Protein AF-A0A385BUT1-F1 (afdb_monomer)

Secondary structure (DSSP, 8-state):
----SSSEEEEEEEEEEE-SS-SS--EEEEEEEEEEETTEEEEEEEEEEE-SS-EEEEEEEEEEEE-SSEEEEEE--EE-S-TT-SS--S-EEEEEE----------

pLDDT: mean 82.33, std 12.91, range [39.19, 94.69]

Foldseek 3Di:
DDQDPDFKGKDKDWDKDWDPPWPATKMWTKIWIWMDGPQKIWIWMWIWIDSPVDIWTWIWTWIFGGDPQKTWIWTATHTPDDQPDDDPNGIDIDIDGDDPPPDDDDD

Nearest PDB structures (foldseek):
  6h3i-assembly1_F  TM=6.187E-01  e=3.900E+00  Flavobacterium johnsoniae
  5kew-assembly2_D  TM=5.075E-01  e=2.144E+00  Vibrio parahaemolyticus RIMD 2210633
  8gln-assembly1_F  TM=6.077E-01  e=9.827E+00  Flavobacterium johnsoniae

Radius of gyration: 15.73 Å; Cα contacts (8 Å, |Δi|>4): 235; chains: 1; bounding box: 53×24×39 Å

Mean predicted aligned error: 7.7 Å

Structure (mmCIF, N/CA/C/O backbone):
data_AF-A0A385BUT1-F1
#
_entry.id   AF-A0A385BUT1-F1
#
loop_
_atom_site.group_PDB
_atom_site.id
_atom_site.type_symbol
_atom_site.label_atom_id
_atom_site.label_alt_id
_atom_site.label_comp_id
_atom_site.label_asym_id
_atom_site.label_entity_id
_atom_site.label_seq_id
_atom_site.pdbx_PDB_ins_code
_atom_site.Cartn_x
_atom_site.Cartn_y
_atom_site.Cartn_z
_atom_site.occupancy
_atom_site.B_iso_or_equiv
_atom_site.auth_seq_id
_atom_site.auth_comp_id
_atom_site.auth_asym_id
_atom_site.auth_atom_id
_atom_site.pdbx_PDB_model_num
ATOM 1 N N . MET A 1 1 ? 12.082 -7.682 -9.246 1.00 46.00 1 MET A N 1
ATOM 2 C CA . MET A 1 1 ? 11.486 -6.724 -10.198 1.00 46.00 1 MET A CA 1
ATOM 3 C C . MET A 1 1 ? 11.894 -7.163 -11.590 1.00 46.00 1 MET A C 1
ATOM 5 O O . MET A 1 1 ? 13.032 -7.578 -11.747 1.00 46.00 1 MET A O 1
ATOM 9 N N . TYR A 1 2 ? 10.978 -7.158 -12.556 1.00 39.19 2 TYR A N 1
ATOM 10 C CA . TYR A 1 2 ? 11.301 -7.391 -13.966 1.00 39.19 2 TYR A CA 1
ATOM 11 C C . TYR A 1 2 ? 10.693 -6.241 -14.769 1.00 39.19 2 TYR A C 1
ATOM 13 O O . TYR A 1 2 ? 9.548 -6.304 -15.197 1.00 39.19 2 TYR A O 1
ATOM 21 N N . GLY A 1 3 ? 11.443 -5.146 -14.888 1.00 47.97 3 GLY A N 1
ATOM 22 C CA . GLY A 1 3 ? 11.073 -3.969 -15.669 1.00 47.97 3 GLY A CA 1
ATOM 23 C C . GLY A 1 3 ? 12.289 -3.508 -16.460 1.00 47.97 3 GLY A C 1
ATOM 24 O O . GLY A 1 3 ? 13.352 -3.298 -15.888 1.00 47.97 3 GLY A O 1
ATOM 25 N N . GLY A 1 4 ? 12.163 -3.437 -17.785 1.00 45.66 4 GLY A N 1
ATOM 26 C CA . GLY A 1 4 ? 13.278 -3.158 -18.686 1.00 45.66 4 GLY A CA 1
ATOM 27 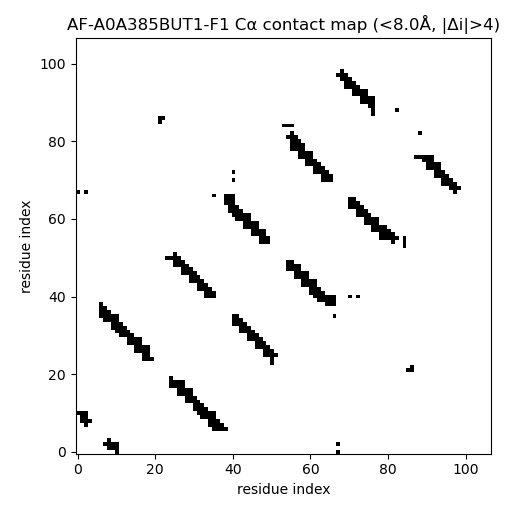C C . GLY A 1 4 ? 13.871 -1.759 -18.507 1.00 45.66 4 GLY A C 1
ATOM 28 O O . GLY A 1 4 ? 13.205 -0.816 -18.088 1.00 45.66 4 GLY A O 1
ATOM 29 N N . ARG A 1 5 ? 15.142 -1.616 -18.903 1.00 49.69 5 ARG A N 1
ATOM 30 C CA . ARG A 1 5 ? 15.947 -0.390 -18.778 1.00 49.69 5 ARG A CA 1
ATOM 31 C C . ARG A 1 5 ? 15.408 0.806 -19.585 1.00 49.69 5 ARG A C 1
ATOM 33 O O . ARG A 1 5 ? 15.954 1.897 -19.440 1.00 49.69 5 ARG A O 1
ATOM 40 N N . HIS A 1 6 ? 14.385 0.644 -20.434 1.00 48.03 6 HIS A N 1
ATOM 41 C CA . HIS A 1 6 ? 13.908 1.675 -21.363 1.00 48.03 6 HIS A CA 1
ATOM 42 C C . HIS A 1 6 ? 12.378 1.814 -21.375 1.00 48.03 6 HIS A C 1
ATOM 44 O O . HIS A 1 6 ? 11.657 0.887 -21.730 1.00 48.03 6 HIS A O 1
ATOM 50 N N . GLY A 1 7 ? 11.914 3.023 -21.046 1.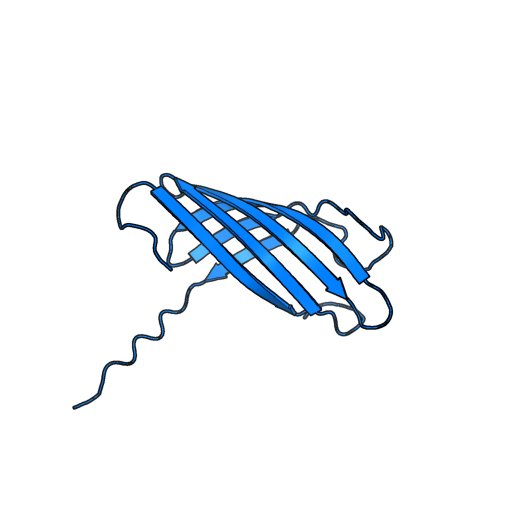00 55.78 7 GLY A N 1
ATOM 51 C CA . GLY A 1 7 ? 10.634 3.601 -21.468 1.00 55.78 7 GLY A CA 1
ATOM 52 C C . GLY A 1 7 ? 9.378 3.119 -20.751 1.00 55.78 7 GLY A C 1
ATOM 53 O O . GLY A 1 7 ? 8.536 3.952 -20.434 1.00 55.78 7 GLY A O 1
ATOM 54 N N . GLY A 1 8 ? 9.251 1.830 -20.450 1.00 69.38 8 GLY A N 1
ATOM 55 C CA . GLY A 1 8 ? 8.076 1.322 -19.759 1.00 69.38 8 GLY A CA 1
ATOM 56 C C . GLY A 1 8 ? 8.236 -0.078 -19.185 1.00 69.38 8 GLY A C 1
ATOM 57 O O . GLY A 1 8 ? 9.098 -0.853 -19.596 1.00 69.38 8 GLY A O 1
ATOM 58 N N . GLY A 1 9 ? 7.405 -0.397 -18.200 1.00 77.56 9 GLY A N 1
ATOM 59 C CA . GLY A 1 9 ? 7.420 -1.693 -17.533 1.00 77.56 9 GLY A CA 1
ATOM 60 C C . GLY A 1 9 ? 6.137 -1.949 -16.761 1.00 77.56 9 GLY A C 1
ATOM 61 O O . GLY A 1 9 ? 5.502 -1.017 -16.280 1.00 77.56 9 GLY A O 1
ATOM 62 N N . TYR A 1 10 ? 5.767 -3.217 -16.630 1.00 83.81 10 TYR A N 1
ATOM 63 C CA . TYR A 1 10 ? 4.673 -3.650 -15.769 1.00 83.81 10 TYR A CA 1
ATOM 64 C C . TYR A 1 10 ? 5.238 -4.282 -14.497 1.00 83.81 10 TYR A C 1
ATOM 66 O O . TYR A 1 10 ? 6.300 -4.901 -14.511 1.00 83.81 10 TYR A O 1
ATOM 74 N N . GLN A 1 11 ? 4.545 -4.099 -13.382 1.00 82.25 11 GLN A N 1
ATOM 75 C CA . GLN A 1 11 ? 4.914 -4.627 -12.079 1.00 82.25 11 GLN A CA 1
ATOM 76 C C . GLN A 1 11 ? 3.665 -5.180 -11.415 1.00 82.25 11 GLN A C 1
ATOM 78 O O . GLN A 1 11 ? 2.605 -4.568 -11.472 1.00 82.25 11 GLN A O 1
ATOM 83 N N . TYR A 1 12 ? 3.802 -6.314 -10.751 1.00 88.62 12 TYR A N 1
ATOM 84 C CA . TYR A 1 12 ? 2.771 -6.875 -9.897 1.00 88.62 12 TYR A CA 1
ATOM 85 C C . TYR A 1 12 ? 3.438 -7.505 -8.683 1.00 88.62 12 TYR A C 1
ATOM 87 O O . TYR A 1 12 ? 4.617 -7.871 -8.731 1.00 88.62 12 TYR A O 1
ATOM 95 N N . GLY A 1 13 ? 2.708 -7.607 -7.582 1.00 89.31 13 GLY A N 1
ATOM 96 C CA . GLY A 1 13 ? 3.270 -8.161 -6.364 1.00 89.31 13 GLY A CA 1
ATOM 97 C C . GLY A 1 13 ? 2.253 -8.368 -5.263 1.00 89.31 13 GLY A C 1
ATOM 98 O O . GLY A 1 13 ? 1.098 -7.959 -5.353 1.00 89.31 13 GLY A O 1
ATOM 99 N N . ILE A 1 14 ? 2.735 -9.014 -4.211 1.00 92.50 14 ILE A N 1
ATOM 100 C CA . ILE A 1 14 ? 2.054 -9.143 -2.931 1.00 92.50 14 ILE A CA 1
ATOM 101 C C . ILE A 1 14 ? 2.949 -8.528 -1.858 1.00 92.50 14 ILE A C 1
ATOM 103 O O . ILE A 1 14 ? 4.175 -8.523 -1.990 1.00 92.50 14 ILE A O 1
ATOM 107 N N . GLY A 1 15 ? 2.353 -7.998 -0.803 1.00 91.31 15 GLY A N 1
ATOM 108 C CA . GLY A 1 15 ? 3.088 -7.415 0.309 1.00 91.31 15 GLY A CA 1
ATOM 109 C C . GLY A 1 15 ? 2.199 -7.235 1.524 1.00 91.31 15 GLY A C 1
ATOM 110 O O . GLY A 1 15 ? 1.022 -7.578 1.493 1.00 91.31 15 GLY A O 1
ATOM 111 N N . THR A 1 16 ? 2.763 -6.667 2.582 1.00 92.38 16 THR A N 1
ATOM 112 C CA . THR A 1 16 ? 2.025 -6.338 3.800 1.00 92.38 16 THR A CA 1
ATOM 113 C C . THR A 1 16 ? 2.444 -4.959 4.273 1.00 92.38 16 THR A C 1
ATOM 115 O O . THR A 1 16 ? 3.631 -4.636 4.287 1.00 92.38 16 THR A O 1
ATOM 118 N N . GLU A 1 17 ? 1.467 -4.152 4.661 1.00 90.38 17 GLU A N 1
ATOM 119 C CA . GLU A 1 17 ? 1.672 -2.889 5.357 1.00 90.38 17 GLU A CA 1
ATOM 120 C C . GLU A 1 17 ? 1.568 -3.095 6.862 1.00 90.38 17 GLU A C 1
ATOM 122 O O . GLU A 1 17 ? 0.790 -3.921 7.334 1.00 90.38 17 GLU A O 1
ATOM 127 N N . ILE A 1 18 ? 2.359 -2.340 7.615 1.00 91.00 18 ILE A N 1
ATOM 128 C CA . ILE A 1 18 ? 2.337 -2.358 9.074 1.00 91.00 18 ILE A CA 1
ATOM 129 C C . ILE A 1 18 ? 2.093 -0.925 9.531 1.00 91.00 18 ILE A C 1
ATOM 131 O O . ILE A 1 18 ? 2.845 -0.014 9.176 1.00 91.00 18 ILE A O 1
ATOM 135 N N . GLY A 1 19 ? 1.022 -0.725 10.293 1.00 88.06 19 GLY A N 1
ATOM 136 C CA . GLY A 1 19 ? 0.667 0.560 10.875 1.00 88.06 19 GLY A CA 1
ATOM 137 C C . GLY A 1 19 ? 1.649 0.940 11.978 1.00 88.06 19 GLY A C 1
ATOM 138 O O . GLY A 1 19 ? 1.650 0.331 13.042 1.00 88.06 19 GLY A O 1
ATOM 139 N N . LEU A 1 20 ? 2.491 1.942 11.719 1.00 84.94 20 LEU A N 1
ATOM 140 C CA . LEU A 1 20 ? 3.428 2.484 12.716 1.00 84.94 20 LEU A CA 1
ATOM 141 C C . LEU A 1 20 ? 2.831 3.645 13.526 1.00 84.94 20 LEU A C 1
ATOM 143 O O . LEU A 1 20 ? 3.322 3.954 14.604 1.00 84.94 20 LEU A O 1
ATOM 147 N N . ASN A 1 21 ? 1.787 4.292 13.001 1.00 83.69 21 ASN A N 1
ATOM 148 C CA . ASN A 1 21 ? 1.094 5.421 13.625 1.00 83.69 21 ASN A CA 1
ATOM 149 C C . ASN A 1 21 ? -0.417 5.148 13.687 1.00 83.69 21 ASN A C 1
ATOM 151 O O . ASN A 1 21 ? -1.224 5.868 13.098 1.00 83.69 21 ASN A O 1
ATOM 155 N N . THR A 1 22 ? -0.782 4.038 14.322 1.00 82.75 22 THR A N 1
ATOM 156 C CA . THR A 1 22 ? -2.164 3.582 14.496 1.00 82.75 22 THR A CA 1
ATOM 157 C C . THR A 1 22 ? -2.424 3.315 15.978 1.00 82.75 22 THR A C 1
ATOM 159 O O . THR A 1 22 ? -1.522 2.881 16.687 1.00 82.75 22 THR A O 1
ATOM 162 N N . GLU A 1 23 ? -3.642 3.575 16.466 1.00 84.88 23 GLU A N 1
ATOM 163 C CA . GLU A 1 23 ? -3.984 3.366 17.889 1.00 84.88 23 GLU A CA 1
ATOM 164 C C . GLU A 1 23 ? -3.844 1.898 18.312 1.00 84.88 23 GLU A C 1
ATOM 166 O O . GLU A 1 23 ? -3.433 1.593 19.430 1.00 84.88 23 GLU A O 1
ATOM 171 N N . LYS A 1 24 ? -4.160 0.986 17.390 1.00 88.00 24 LYS A N 1
ATOM 172 C CA . LYS A 1 24 ? -3.987 -0.457 17.537 1.00 88.00 24 LYS A CA 1
ATOM 173 C C . LYS A 1 24 ? -3.011 -0.982 16.503 1.00 88.00 24 LYS A C 1
ATOM 175 O O . LYS A 1 24 ? -2.896 -0.425 15.409 1.00 88.00 24 LYS A O 1
ATOM 180 N N . PHE A 1 25 ? -2.348 -2.089 16.825 1.00 89.81 25 PHE A N 1
ATOM 181 C CA . PHE A 1 25 ? -1.476 -2.781 15.885 1.00 89.81 25 PHE A CA 1
ATOM 182 C C . PHE A 1 25 ? -2.275 -3.207 14.648 1.00 89.81 25 PHE A C 1
ATOM 184 O O . PHE A 1 25 ? -3.147 -4.068 14.727 1.00 89.81 25 PHE A O 1
ATOM 191 N N . THR A 1 26 ? -1.991 -2.562 13.517 1.00 91.19 26 THR A N 1
ATOM 192 C CA . THR A 1 26 ? -2.730 -2.745 12.266 1.00 91.19 26 THR A CA 1
ATOM 193 C C . THR A 1 26 ? -1.817 -3.361 11.222 1.00 91.19 26 THR A C 1
ATOM 195 O O . THR A 1 26 ? -0.712 -2.866 10.988 1.00 91.19 26 THR A O 1
ATOM 198 N N . ILE A 1 27 ? -2.291 -4.409 10.556 1.00 93.25 27 ILE A N 1
ATOM 199 C CA . ILE A 1 27 ? -1.614 -5.016 9.409 1.00 93.25 27 ILE A CA 1
ATOM 200 C C . ILE A 1 27 ? -2.484 -4.904 8.161 1.00 93.25 27 ILE A C 1
ATOM 202 O O . ILE A 1 27 ? -3.709 -4.912 8.245 1.00 93.25 27 ILE A O 1
ATOM 206 N N . GLY A 1 28 ? -1.842 -4.795 7.003 1.00 92.44 28 GLY A N 1
ATOM 207 C CA . GLY A 1 28 ? -2.497 -4.610 5.714 1.00 92.44 28 GLY A CA 1
ATOM 208 C C . GLY A 1 28 ? -1.898 -5.497 4.631 1.00 92.44 28 GLY A C 1
ATOM 209 O O . GLY A 1 28 ? -1.119 -4.984 3.824 1.00 92.44 28 GLY A O 1
ATOM 210 N N . PRO A 1 29 ? -2.182 -6.814 4.590 1.00 94.19 29 PRO A N 1
ATOM 211 C CA . PRO A 1 29 ? -1.864 -7.627 3.422 1.00 94.19 29 PRO A CA 1
ATOM 212 C C . PRO A 1 29 ? -2.455 -6.998 2.158 1.00 94.19 29 PRO A C 1
ATOM 214 O O . PRO A 1 29 ? -3.609 -6.553 2.134 1.00 94.19 29 PRO A O 1
ATOM 217 N N . LYS A 1 30 ? -1.647 -6.965 1.100 1.00 94.19 30 LYS A N 1
ATOM 218 C CA . LYS A 1 30 ? -1.988 -6.321 -0.159 1.00 94.19 30 LYS A CA 1
ATOM 219 C C . LYS A 1 30 ? -1.508 -7.074 -1.378 1.00 94.19 30 LYS A C 1
ATOM 221 O O . LYS A 1 30 ? -0.474 -7.741 -1.364 1.00 94.19 30 LYS A O 1
ATOM 226 N N . ILE A 1 31 ? -2.247 -6.870 -2.457 1.00 94.44 31 ILE A N 1
ATOM 227 C CA . ILE A 1 31 ? -1.854 -7.224 -3.817 1.00 94.44 31 ILE A CA 1
ATOM 228 C C . ILE A 1 31 ? -1.770 -5.943 -4.641 1.00 94.44 31 ILE A C 1
ATOM 230 O O . ILE A 1 31 ? -2.569 -5.028 -4.445 1.00 94.44 31 ILE A O 1
ATOM 234 N N . SER A 1 32 ? -0.797 -5.852 -5.538 1.00 92.31 32 SER A N 1
ATOM 235 C CA . SER A 1 32 ? -0.542 -4.636 -6.304 1.00 92.31 32 SER A CA 1
ATOM 236 C C . SER A 1 32 ? -0.247 -4.920 -7.767 1.00 92.31 32 SER A C 1
ATOM 238 O O . SER A 1 32 ? 0.302 -5.963 -8.124 1.00 92.31 32 SER A O 1
ATOM 240 N N . GLY A 1 33 ? -0.611 -3.955 -8.609 1.00 91.50 33 GLY A N 1
ATOM 241 C CA . GLY A 1 33 ? -0.276 -3.897 -10.025 1.00 91.50 33 GLY A CA 1
ATOM 242 C C . GLY A 1 33 ? 0.077 -2.464 -10.419 1.00 91.50 33 GLY A C 1
ATOM 243 O O . GLY A 1 33 ? -0.583 -1.523 -9.986 1.00 91.50 33 GLY A O 1
ATOM 244 N N . ALA A 1 34 ? 1.121 -2.275 -11.221 1.00 90.62 34 ALA A N 1
ATOM 245 C CA . ALA A 1 34 ? 1.590 -0.967 -11.659 1.00 90.62 34 ALA A CA 1
ATOM 246 C C . ALA A 1 34 ? 2.143 -1.014 -13.080 1.00 90.62 34 ALA A C 1
ATOM 248 O O . ALA A 1 34 ? 2.765 -1.987 -13.495 1.00 90.62 34 ALA A O 1
ATOM 249 N N . ILE A 1 35 ? 1.990 0.090 -13.792 1.00 89.81 35 ILE A N 1
ATOM 250 C CA . ILE A 1 35 ? 2.637 0.376 -15.062 1.00 89.81 35 ILE A CA 1
ATOM 251 C C . ILE A 1 35 ? 3.554 1.572 -14.820 1.00 89.81 35 ILE A C 1
ATOM 253 O O . ILE A 1 35 ? 3.161 2.570 -14.217 1.00 89.81 35 ILE A O 1
ATOM 257 N N . ASN A 1 36 ? 4.794 1.462 -15.272 1.00 85.88 36 ASN A N 1
ATOM 258 C CA . ASN A 1 36 ? 5.712 2.579 -15.392 1.00 85.88 36 ASN A CA 1
ATOM 259 C C . ASN A 1 36 ? 5.788 2.976 -16.864 1.00 85.88 36 ASN A C 1
ATOM 261 O O . ASN A 1 36 ? 5.963 2.102 -17.713 1.00 85.88 36 ASN A O 1
ATOM 265 N N . LEU A 1 37 ? 5.669 4.266 -17.153 1.00 85.19 37 LEU A N 1
ATOM 266 C CA . LEU A 1 37 ? 5.900 4.842 -18.468 1.00 85.19 37 LEU A CA 1
ATOM 267 C C . LEU A 1 37 ? 6.701 6.135 -18.302 1.00 85.19 37 LEU A C 1
ATOM 269 O O . LEU A 1 37 ? 6.229 7.090 -17.694 1.00 85.19 37 LEU A O 1
ATOM 273 N N . MET A 1 38 ? 7.918 6.165 -18.844 1.00 82.88 38 MET A N 1
ATOM 274 C CA . MET A 1 38 ? 8.787 7.348 -18.900 1.00 82.88 38 MET A CA 1
ATOM 275 C C . MET A 1 38 ? 8.984 8.045 -17.540 1.00 82.88 38 MET A C 1
ATOM 277 O O . MET A 1 38 ? 9.091 9.265 -17.467 1.00 82.88 38 MET A O 1
ATOM 281 N N . GLY A 1 39 ? 9.041 7.269 -16.450 1.00 81.88 39 GLY A N 1
ATOM 282 C CA . GLY A 1 39 ? 9.223 7.797 -15.096 1.00 81.88 39 GLY A CA 1
ATOM 283 C C . GLY A 1 39 ? 7.924 8.169 -14.379 1.00 81.88 39 GLY A C 1
ATOM 284 O O . GLY A 1 39 ? 7.974 8.532 -13.208 1.00 81.88 39 GLY A O 1
ATOM 285 N N . ILE A 1 40 ? 6.769 8.049 -15.035 1.00 88.12 40 ILE A N 1
ATOM 286 C CA . ILE A 1 40 ? 5.453 8.111 -14.397 1.00 88.12 40 ILE A CA 1
ATOM 287 C C . ILE A 1 40 ? 5.057 6.693 -14.002 1.00 88.12 40 ILE A C 1
ATOM 289 O O . ILE A 1 40 ? 5.161 5.762 -14.799 1.00 88.12 40 ILE A O 1
ATOM 293 N N . VAL A 1 41 ? 4.587 6.522 -12.772 1.00 88.94 41 VAL A N 1
ATOM 294 C CA . VAL A 1 41 ? 4.073 5.248 -12.268 1.00 88.94 41 VAL A CA 1
ATOM 295 C C . VAL A 1 41 ? 2.594 5.403 -11.981 1.00 88.94 41 VAL A C 1
ATOM 297 O O . VAL A 1 41 ? 2.208 6.264 -11.196 1.00 88.94 41 VAL A O 1
ATOM 300 N N . ILE A 1 42 ? 1.778 4.547 -12.584 1.00 91.88 42 ILE A N 1
ATOM 301 C CA . ILE A 1 42 ? 0.341 4.463 -12.327 1.00 91.88 42 ILE A CA 1
ATOM 302 C C . ILE A 1 42 ? 0.028 3.025 -11.958 1.00 91.88 42 ILE A C 1
ATOM 304 O O . ILE A 1 42 ? 0.516 2.094 -12.594 1.00 91.88 42 ILE A O 1
ATOM 308 N N . GLY A 1 43 ? -0.785 2.818 -10.938 1.00 92.06 43 GLY A N 1
ATOM 309 C CA . GLY A 1 43 ? -1.175 1.480 -10.545 1.00 92.06 43 GLY A CA 1
ATOM 310 C C . GLY A 1 43 ? -2.313 1.474 -9.555 1.00 92.06 43 GLY A C 1
ATOM 311 O O . GLY A 1 43 ? -2.949 2.491 -9.285 1.00 92.06 43 GLY A O 1
ATOM 312 N N . THR A 1 44 ? -2.578 0.294 -9.026 1.00 93.81 44 THR A N 1
ATOM 313 C CA . THR A 1 44 ? -3.558 0.107 -7.973 1.00 93.81 44 THR A CA 1
ATOM 314 C C . THR A 1 44 ? -3.125 -1.006 -7.038 1.00 93.81 44 THR A C 1
ATOM 316 O O . THR A 1 44 ? -2.435 -1.949 -7.439 1.00 93.81 44 THR A O 1
ATOM 319 N N . GLU A 1 45 ? -3.511 -0.876 -5.778 1.00 93.56 45 GLU A N 1
ATOM 320 C CA . GLU A 1 45 ? -3.353 -1.901 -4.760 1.00 93.56 45 GLU A CA 1
ATOM 321 C C . GLU A 1 45 ? -4.718 -2.226 -4.168 1.00 93.56 45 GLU A C 1
ATOM 323 O O . GLU A 1 45 ? -5.559 -1.347 -3.985 1.00 93.56 45 GLU A O 1
ATOM 328 N N . LEU A 1 46 ? -4.938 -3.495 -3.861 1.00 94.69 46 LEU A N 1
ATOM 329 C CA . LEU A 1 46 ? -6.059 -3.924 -3.045 1.00 94.69 46 LEU A CA 1
ATOM 330 C C . LEU A 1 46 ? -5.492 -4.335 -1.691 1.00 94.69 46 LEU A C 1
ATOM 332 O O . LEU A 1 46 ? -4.684 -5.263 -1.620 1.00 94.69 46 LEU A O 1
ATOM 336 N N . VAL A 1 47 ? -5.890 -3.622 -0.640 1.00 93.50 47 VAL A N 1
ATOM 337 C CA . VAL A 1 47 ? -5.332 -3.764 0.710 1.00 93.50 47 VAL A CA 1
ATOM 338 C C . VAL A 1 47 ? -6.440 -4.140 1.681 1.00 93.50 47 VAL A C 1
ATOM 340 O O . VAL A 1 47 ? -7.481 -3.482 1.723 1.00 93.50 47 VAL A O 1
ATOM 343 N N . THR A 1 48 ? -6.221 -5.190 2.470 1.00 94.00 48 THR A N 1
ATOM 344 C CA . THR A 1 48 ? -7.126 -5.574 3.562 1.00 94.00 48 THR A CA 1
ATOM 345 C C . THR A 1 48 ? -6.487 -5.185 4.882 1.00 94.00 48 THR A C 1
ATOM 347 O O . THR A 1 48 ? -5.590 -5.881 5.338 1.00 94.00 48 THR A O 1
ATOM 350 N N . TYR A 1 49 ? -6.925 -4.089 5.496 1.00 91.69 49 TYR A N 1
ATOM 351 C CA . TYR A 1 49 ? -6.433 -3.690 6.813 1.00 91.69 49 TYR A CA 1
ATOM 352 C C . TYR A 1 49 ? -7.201 -4.404 7.918 1.00 91.69 49 TYR A C 1
ATOM 354 O O . TYR A 1 49 ? -8.420 -4.544 7.826 1.00 91.69 49 TYR 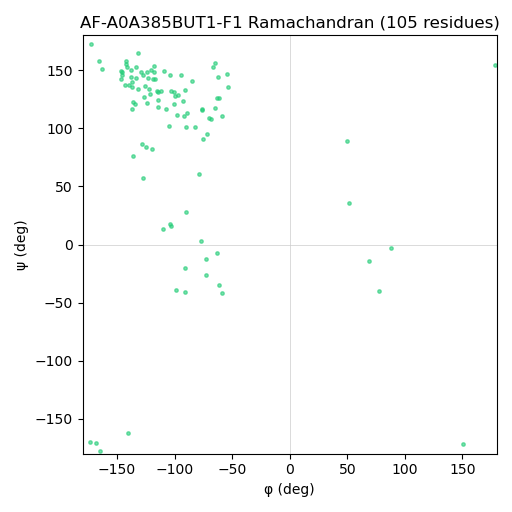A O 1
ATOM 362 N N . THR A 1 50 ? -6.501 -4.818 8.971 1.00 91.56 50 THR A N 1
ATOM 363 C CA . THR A 1 50 ? -7.106 -5.383 10.178 1.00 91.56 50 THR A CA 1
ATOM 364 C C . THR A 1 50 ? -6.308 -5.027 11.428 1.00 91.56 50 THR A C 1
ATOM 366 O O . THR A 1 50 ? -5.077 -4.992 11.397 1.00 91.56 50 THR A O 1
ATOM 369 N N . ASP A 1 51 ? -7.028 -4.761 12.517 1.00 91.31 51 ASP A N 1
ATOM 370 C CA . ASP A 1 51 ? -6.521 -4.594 13.884 1.00 91.31 51 ASP A CA 1
ATOM 371 C C . ASP A 1 51 ? -6.813 -5.834 14.757 1.00 91.31 51 ASP A C 1
ATOM 373 O O . ASP A 1 51 ? -6.773 -5.747 15.979 1.00 91.31 51 ASP A O 1
ATOM 377 N N . PHE A 1 52 ? -7.119 -6.980 14.127 1.00 90.56 52 PHE A N 1
ATOM 378 C CA . PHE A 1 52 ? -7.582 -8.251 14.718 1.00 90.56 52 PHE A CA 1
ATOM 379 C C . PHE A 1 52 ? -8.990 -8.242 15.333 1.00 90.56 52 PHE A C 1
ATOM 381 O O . PHE A 1 52 ? -9.559 -9.317 15.515 1.00 90.56 52 PHE A O 1
ATOM 388 N N . ASP A 1 53 ? -9.585 -7.071 15.558 1.00 90.81 53 ASP A N 1
ATOM 389 C CA . ASP A 1 53 ? -10.978 -6.937 16.004 1.00 90.81 53 ASP A CA 1
ATOM 390 C C . ASP A 1 53 ? -11.918 -6.636 14.827 1.00 90.81 53 ASP A C 1
ATOM 392 O O . ASP A 1 53 ? -13.039 -7.135 14.739 1.00 90.81 53 ASP A O 1
ATOM 396 N N . ASN A 1 54 ? -11.448 -5.808 13.898 1.00 90.50 54 ASN A N 1
ATOM 397 C CA . ASN A 1 54 ? -12.152 -5.334 12.723 1.00 90.50 54 ASN A CA 1
ATOM 398 C C . ASN A 1 54 ? -11.270 -5.477 11.483 1.00 90.50 54 ASN A C 1
ATOM 400 O O . ASN A 1 54 ? -10.048 -5.642 11.541 1.00 90.50 54 ASN A O 1
ATOM 404 N N . TRP A 1 55 ? -11.906 -5.379 10.320 1.00 91.31 55 TRP A N 1
ATOM 405 C CA . TRP A 1 55 ? -11.202 -5.300 9.050 1.00 91.31 55 TRP A CA 1
ATOM 406 C C . TRP A 1 55 ? -11.894 -4.338 8.083 1.00 91.31 55 TRP A C 1
ATOM 408 O O . TRP A 1 55 ? -13.086 -4.040 8.208 1.00 91.31 55 TRP A O 1
ATOM 418 N N . THR A 1 56 ? -11.126 -3.841 7.119 1.00 92.25 56 THR A N 1
ATOM 419 C CA . THR A 1 56 ? -11.587 -3.002 6.008 1.00 92.25 56 THR A CA 1
ATOM 420 C C . THR A 1 56 ? -10.815 -3.365 4.747 1.00 92.25 56 THR A C 1
ATOM 422 O O . THR A 1 56 ? -9.601 -3.563 4.773 1.00 92.25 56 THR A O 1
ATOM 425 N N . LEU A 1 57 ? -11.521 -3.451 3.628 1.00 92.50 57 LEU A N 1
ATOM 426 C CA . LEU A 1 57 ? -10.944 -3.623 2.306 1.00 92.50 57 LEU A CA 1
ATOM 427 C C . LEU A 1 57 ? -10.916 -2.270 1.607 1.00 92.50 57 LEU A C 1
ATOM 429 O O . LEU A 1 57 ? -11.925 -1.557 1.560 1.00 92.50 57 LEU A O 1
ATOM 433 N N . ARG A 1 58 ? -9.765 -1.927 1.037 1.00 91.19 58 ARG A N 1
ATOM 434 C CA . ARG A 1 58 ? -9.552 -0.652 0.362 1.00 91.19 58 ARG A CA 1
ATOM 435 C C . ARG A 1 58 ? -8.914 -0.873 -0.995 1.00 91.19 58 ARG A C 1
ATOM 437 O O . ARG A 1 58 ? -7.949 -1.624 -1.124 1.00 91.19 58 ARG A O 1
ATOM 444 N N . LEU A 1 59 ? -9.463 -0.195 -1.995 1.00 92.31 59 LEU A N 1
ATOM 445 C CA . LEU A 1 59 ? -8.839 -0.057 -3.299 1.00 92.31 59 LEU A CA 1
ATOM 446 C C . LEU A 1 59 ? -8.021 1.229 -3.289 1.00 92.31 59 LEU A C 1
ATOM 448 O O . LEU A 1 59 ? -8.540 2.312 -3.029 1.00 92.31 59 LEU A O 1
ATOM 452 N N . VAL A 1 60 ? -6.739 1.106 -3.576 1.00 92.94 60 VAL A N 1
ATOM 453 C CA . VAL A 1 60 ? -5.772 2.191 -3.494 1.00 92.94 60 VAL A CA 1
ATOM 454 C C . VAL A 1 60 ? -5.190 2.400 -4.884 1.00 92.94 60 VAL A C 1
ATOM 456 O O . VAL A 1 60 ? -4.146 1.833 -5.213 1.00 92.94 60 VAL A O 1
ATOM 459 N N . PRO A 1 61 ? -5.875 3.134 -5.778 1.00 92.56 61 PRO A N 1
ATOM 460 C CA . PRO A 1 61 ? -5.220 3.623 -6.977 1.00 92.56 61 PRO A CA 1
ATOM 461 C C . PRO A 1 61 ? -4.086 4.565 -6.573 1.00 92.56 61 PRO A C 1
ATOM 463 O O . PRO A 1 61 ? -4.199 5.314 -5.605 1.00 92.56 61 PRO A O 1
ATOM 466 N N . PHE A 1 62 ? -2.988 4.527 -7.317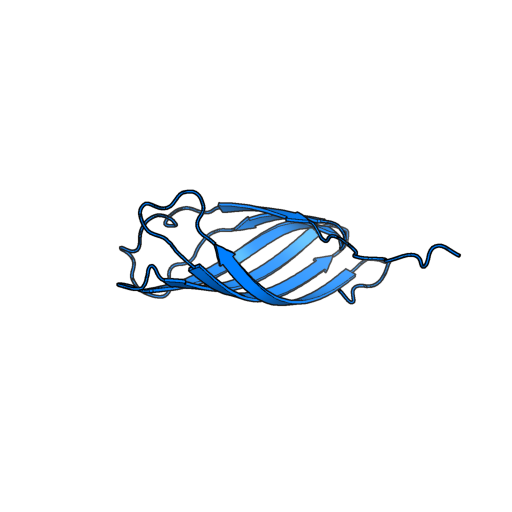 1.00 92.38 62 PHE A N 1
ATOM 467 C CA . PHE A 1 62 ? -1.852 5.397 -7.080 1.00 92.38 62 PHE A CA 1
ATOM 468 C C . PHE A 1 62 ? -1.280 5.939 -8.378 1.00 92.38 62 PHE A C 1
ATOM 470 O O . PHE A 1 62 ? -1.218 5.254 -9.401 1.00 92.38 62 PHE A O 1
ATOM 477 N N . ILE A 1 63 ? -0.820 7.182 -8.306 1.00 92.88 63 ILE A N 1
ATOM 478 C CA . ILE A 1 63 ? -0.074 7.849 -9.367 1.00 92.88 63 ILE A CA 1
ATOM 479 C C . ILE A 1 63 ? 1.136 8.539 -8.761 1.00 92.88 63 ILE A C 1
ATOM 481 O O . ILE A 1 63 ? 1.084 9.061 -7.648 1.00 92.88 63 ILE A O 1
ATOM 485 N N . GLY A 1 64 ? 2.244 8.541 -9.482 1.00 90.81 64 GLY A N 1
ATOM 486 C CA . GLY A 1 64 ? 3.456 9.161 -8.998 1.00 90.81 64 GLY A CA 1
ATOM 487 C C . GLY A 1 64 ? 4.569 9.197 -10.015 1.00 90.81 64 GLY A C 1
ATOM 488 O O . GLY A 1 64 ? 4.387 8.882 -11.190 1.00 90.81 64 GLY A O 1
ATOM 489 N N . ILE A 1 65 ? 5.740 9.560 -9.519 1.00 89.44 65 ILE A N 1
ATOM 490 C CA . ILE A 1 65 ? 6.970 9.621 -10.294 1.00 89.44 65 ILE A CA 1
ATOM 491 C C . ILE A 1 65 ? 7.989 8.647 -9.713 1.00 89.44 65 ILE A C 1
ATOM 4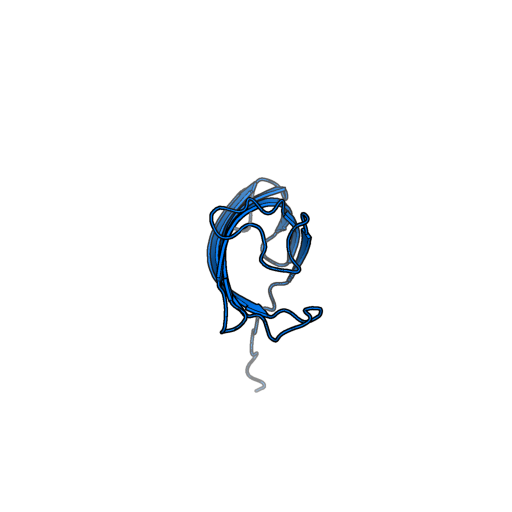93 O O . ILE A 1 65 ? 8.073 8.451 -8.498 1.00 89.44 65 ILE A O 1
ATOM 497 N N . GLY A 1 66 ? 8.763 8.007 -10.578 1.00 83.88 66 GLY A N 1
ATOM 498 C CA . GLY A 1 66 ? 9.805 7.080 -10.172 1.00 83.88 66 GLY A CA 1
ATOM 499 C C . GLY A 1 66 ? 10.078 5.968 -11.171 1.00 83.88 66 GLY A C 1
ATOM 500 O O . GLY A 1 66 ? 9.584 5.943 -12.295 1.00 83.88 66 GLY A O 1
ATOM 501 N N . GLY A 1 67 ? 10.893 5.022 -10.727 1.00 76.94 67 GLY A N 1
ATOM 502 C CA . GLY A 1 67 ? 11.384 3.898 -11.510 1.00 76.94 67 GLY A CA 1
ATOM 503 C C . GLY A 1 67 ? 11.429 2.614 -10.695 1.00 76.94 67 GLY A C 1
ATOM 504 O O . GLY A 1 67 ? 10.836 2.500 -9.626 1.00 76.94 67 GLY A O 1
ATOM 505 N N . GLU A 1 68 ? 12.185 1.646 -11.197 1.00 71.38 68 GLU A N 1
ATOM 506 C CA . GLU A 1 68 ? 12.417 0.364 -10.527 1.00 71.38 68 GLU A CA 1
ATOM 507 C C . GLU A 1 68 ? 13.061 0.535 -9.137 1.00 71.38 68 GLU A C 1
ATOM 509 O O . GLU A 1 68 ? 12.649 -0.091 -8.168 1.00 71.38 68 GLU A O 1
ATOM 514 N N . LYS A 1 69 ? 14.039 1.438 -9.005 1.00 78.06 69 LYS A N 1
ATOM 515 C CA . LYS A 1 69 ? 14.792 1.628 -7.751 1.00 78.06 69 LYS A CA 1
ATOM 516 C C . LYS A 1 69 ? 13.988 2.318 -6.648 1.00 78.06 69 LYS A C 1
ATOM 518 O O . LYS A 1 69 ? 14.278 2.139 -5.468 1.00 78.06 69 LYS A O 1
ATOM 523 N N . GLY A 1 70 ? 12.993 3.112 -7.020 1.00 83.25 70 GLY A N 1
ATOM 524 C CA . GLY A 1 70 ? 12.156 3.824 -6.070 1.00 83.25 70 GLY A CA 1
ATOM 525 C C . GLY A 1 70 ? 11.117 4.699 -6.752 1.00 83.25 70 GLY A C 1
ATOM 526 O O . GLY A 1 70 ? 11.294 5.113 -7.901 1.00 83.25 70 GLY A O 1
ATOM 527 N N . LYS A 1 71 ? 10.024 4.960 -6.039 1.00 88.94 71 LYS A N 1
ATOM 528 C CA . LYS A 1 71 ? 8.885 5.749 -6.516 1.00 88.94 71 LYS A CA 1
ATOM 529 C C . LYS A 1 71 ? 8.256 6.546 -5.383 1.00 88.94 71 LYS A C 1
ATOM 531 O O . LYS A 1 71 ? 8.211 6.079 -4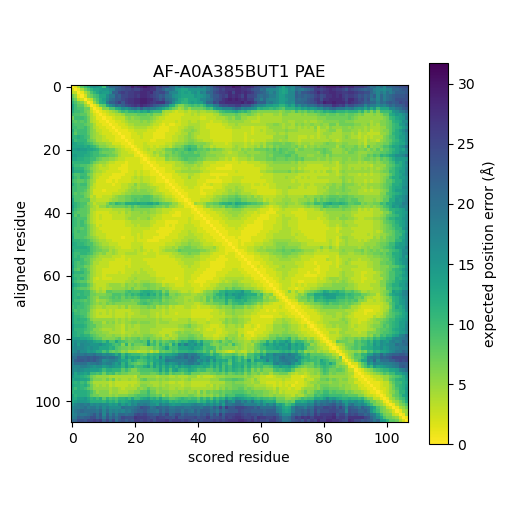.245 1.00 88.94 71 LYS A O 1
ATOM 536 N N . LEU A 1 72 ? 7.760 7.728 -5.724 1.00 90.94 72 LEU A N 1
ATOM 537 C CA . LEU A 1 72 ? 6.969 8.586 -4.856 1.00 90.94 72 LEU A CA 1
ATOM 538 C C . LEU A 1 72 ? 5.569 8.687 -5.453 1.00 90.94 72 LEU A C 1
ATOM 540 O O . LEU A 1 72 ? 5.427 9.141 -6.588 1.00 90.94 72 LEU A O 1
ATOM 544 N N . THR A 1 73 ? 4.555 8.240 -4.717 1.00 91.25 73 THR A N 1
ATOM 545 C CA . THR A 1 73 ? 3.178 8.139 -5.208 1.00 91.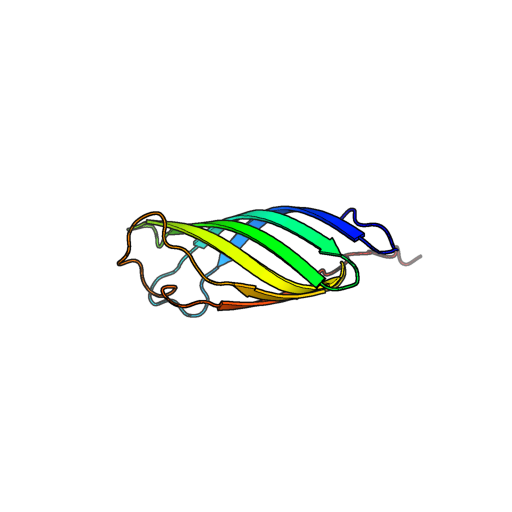25 73 THR A CA 1
ATOM 546 C C . THR A 1 73 ? 2.185 8.797 -4.264 1.00 91.25 73 THR A C 1
ATOM 548 O O . THR A 1 73 ? 2.377 8.825 -3.049 1.00 91.25 73 THR A O 1
ATOM 551 N N . ILE A 1 74 ? 1.112 9.324 -4.843 1.00 91.56 74 ILE A N 1
ATOM 552 C CA . ILE A 1 74 ? -0.080 9.776 -4.135 1.00 91.56 74 ILE A CA 1
ATOM 553 C C . ILE A 1 74 ? -1.126 8.675 -4.264 1.00 91.56 74 ILE A C 1
ATOM 555 O O . ILE A 1 74 ? -1.428 8.221 -5.370 1.00 91.56 74 ILE A O 1
ATOM 559 N N . ASN A 1 75 ? -1.671 8.274 -3.123 1.00 90.56 75 ASN A N 1
ATOM 560 C CA . ASN A 1 75 ? -2.480 7.080 -2.954 1.00 90.56 75 ASN A CA 1
ATOM 561 C C . ASN A 1 75 ? -3.832 7.465 -2.333 1.00 90.56 75 ASN A C 1
ATOM 563 O O . ASN A 1 75 ? -3.989 7.429 -1.109 1.00 90.56 75 ASN A O 1
ATOM 567 N N . PRO A 1 76 ? -4.821 7.899 -3.128 1.00 87.69 76 PRO A N 1
ATOM 568 C CA . PRO A 1 76 ? -6.190 8.029 -2.641 1.00 87.69 76 PRO A CA 1
ATOM 569 C C . PRO A 1 76 ? -6.736 6.662 -2.202 1.00 87.69 76 PRO A C 1
ATOM 571 O O . PRO A 1 76 ? -6.719 5.699 -2.962 1.00 87.69 76 PRO A O 1
ATOM 574 N N . HIS A 1 77 ? -7.236 6.567 -0.970 1.00 87.44 77 HIS A N 1
ATOM 575 C CA . HIS A 1 77 ? -7.821 5.334 -0.443 1.00 87.44 77 HIS A CA 1
ATOM 576 C C . HIS A 1 77 ? -9.325 5.308 -0.711 1.00 87.44 77 HIS A C 1
ATOM 578 O O . HIS A 1 77 ? -10.083 6.062 -0.102 1.00 87.44 77 HIS A O 1
ATOM 584 N N . LEU A 1 78 ? -9.765 4.426 -1.608 1.00 87.94 78 LEU A N 1
ATOM 585 C CA . LEU A 1 78 ? -11.180 4.161 -1.843 1.00 87.94 78 LEU A CA 1
ATOM 586 C C . LEU A 1 78 ? -11.633 3.044 -0.904 1.00 87.94 78 LEU A C 1
ATOM 588 O O . LEU A 1 78 ? -11.192 1.898 -1.005 1.00 87.94 78 LEU A O 1
ATOM 592 N N . ILE A 1 79 ? -12.510 3.387 0.033 1.00 88.44 79 ILE A N 1
ATOM 593 C CA . ILE A 1 79 ? -13.031 2.440 1.018 1.00 88.44 79 ILE A CA 1
ATOM 594 C C . ILE A 1 79 ? -14.079 1.552 0.341 1.00 88.44 79 ILE A C 1
ATOM 596 O O . ILE A 1 79 ? -15.125 2.048 -0.079 1.00 88.44 79 ILE A O 1
ATOM 600 N N . LEU A 1 80 ? -13.812 0.246 0.256 1.00 86.94 80 LEU A N 1
ATOM 601 C CA . LEU A 1 80 ? -14.765 -0.732 -0.277 1.00 86.94 80 LEU A CA 1
ATOM 602 C C . LEU A 1 80 ? -15.647 -1.314 0.832 1.00 86.94 80 LEU A C 1
ATOM 604 O O . LEU A 1 80 ? -16.849 -1.477 0.638 1.00 86.94 80 LEU A O 1
ATOM 608 N N . THR A 1 81 ? -15.071 -1.601 2.004 1.00 85.88 81 THR A N 1
ATOM 609 C CA . THR A 1 81 ? -15.806 -2.121 3.168 1.00 85.88 81 THR A CA 1
ATOM 610 C C . THR A 1 81 ? -15.433 -1.373 4.445 1.00 85.88 81 THR A C 1
ATOM 612 O O . THR A 1 81 ? -14.330 -0.853 4.559 1.00 85.88 81 THR A O 1
ATOM 615 N N . ASN A 1 82 ? -16.360 -1.328 5.408 1.00 78.25 82 ASN A N 1
ATOM 616 C CA . ASN A 1 82 ? -16.184 -0.744 6.743 1.00 78.25 82 ASN A CA 1
ATOM 617 C C . ASN A 1 82 ? -15.590 0.685 6.763 1.00 78.25 82 ASN A C 1
ATOM 619 O O . ASN A 1 82 ? -14.384 0.890 6.885 1.00 78.25 82 ASN A O 1
ATOM 623 N N . LYS A 1 83 ? -16.472 1.690 6.688 1.00 75.31 83 LYS A N 1
ATOM 624 C CA . LYS A 1 83 ? -16.107 3.119 6.627 1.00 75.31 83 LYS A CA 1
ATOM 625 C C . LYS A 1 83 ? -15.576 3.710 7.936 1.00 75.31 83 LYS A C 1
ATOM 627 O O . LYS A 1 83 ? -15.044 4.809 7.898 1.00 75.31 83 LYS A O 1
ATOM 632 N N . ASN A 1 84 ? -15.716 3.004 9.0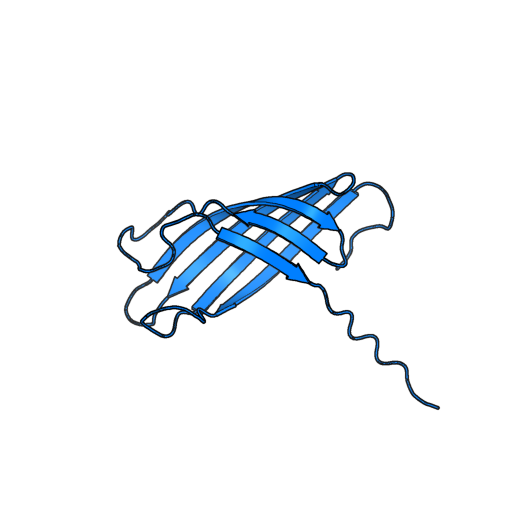58 1.00 77.19 84 ASN A N 1
ATOM 633 C CA . ASN A 1 84 ? -15.357 3.508 10.388 1.00 77.19 84 ASN A CA 1
ATOM 634 C C . ASN A 1 84 ? -14.028 2.930 10.905 1.00 77.19 84 ASN A C 1
ATOM 636 O O . ASN A 1 84 ? -13.750 2.991 12.101 1.00 77.19 84 ASN A O 1
ATOM 640 N N . PHE A 1 85 ? -13.215 2.335 10.029 1.00 80.75 85 PHE A N 1
ATOM 641 C CA . PHE A 1 85 ? -11.929 1.756 10.405 1.00 80.75 85 PHE A CA 1
ATOM 642 C C . PHE A 1 85 ? -10.839 2.838 10.462 1.00 80.75 85 PHE A C 1
ATOM 644 O O . PHE A 1 85 ? -10.298 3.235 9.430 1.00 80.75 85 PHE A O 1
ATOM 651 N N . GLN A 1 86 ? -10.501 3.295 11.668 1.00 70.25 86 GLN A N 1
ATOM 652 C CA . GLN A 1 86 ? -9.379 4.209 11.901 1.00 70.25 86 GLN A CA 1
ATOM 653 C C . GLN A 1 86 ? -8.026 3.532 11.609 1.00 70.25 86 GLN A C 1
ATOM 655 O O . GLN A 1 86 ? -7.907 2.319 11.776 1.00 70.25 86 GLN A O 1
ATOM 660 N N . PRO A 1 87 ? -6.968 4.279 11.230 1.00 60.31 87 PRO A N 1
ATOM 661 C CA . PRO A 1 87 ? -6.910 5.734 11.021 1.00 60.31 87 PRO A CA 1
ATOM 662 C C . PRO A 1 87 ? -6.760 6.168 9.549 1.00 60.31 87 PRO A C 1
ATOM 664 O O . PRO A 1 87 ? -6.420 7.316 9.264 1.00 60.31 87 PRO A O 1
ATOM 667 N N . ILE A 1 88 ? -6.957 5.269 8.580 1.00 64.50 88 ILE A N 1
ATOM 668 C CA . ILE A 1 88 ? -6.457 5.473 7.205 1.00 64.50 88 ILE A CA 1
ATOM 669 C C . ILE A 1 88 ? -7.466 6.188 6.285 1.00 64.50 88 ILE A C 1
ATOM 671 O O . ILE A 1 88 ? -7.481 5.987 5.076 1.00 64.50 88 ILE A O 1
ATOM 675 N N . ASP A 1 89 ? -8.359 7.019 6.815 1.00 63.56 89 ASP A N 1
ATOM 676 C CA . ASP A 1 89 ? -9.513 7.559 6.065 1.00 63.56 89 ASP A CA 1
ATOM 677 C C . ASP A 1 89 ? -9.167 8.691 5.085 1.00 63.56 89 ASP A C 1
ATOM 679 O O . ASP A 1 89 ? -10.044 9.257 4.432 1.00 63.56 89 ASP A O 1
ATOM 683 N N . LYS A 1 90 ? -7.881 9.027 4.958 1.00 67.06 90 LYS A N 1
ATOM 684 C CA . LYS A 1 90 ? -7.373 10.087 4.085 1.00 67.06 90 LYS A CA 1
ATOM 685 C C . LYS A 1 90 ? -6.322 9.517 3.138 1.00 67.06 90 LYS A C 1
ATOM 687 O O . LYS A 1 90 ? -5.618 8.570 3.480 1.00 67.06 90 LYS A O 1
ATOM 692 N N . GLY A 1 91 ? -6.236 10.096 1.939 1.00 71.25 91 GLY A N 1
ATOM 693 C CA . GLY A 1 91 ? -5.213 9.726 0.962 1.00 71.25 91 GLY A CA 1
ATOM 694 C C . GLY A 1 91 ? -3.805 9.829 1.553 1.00 71.25 91 GLY A C 1
ATOM 695 O O . GLY A 1 91 ? -3.539 10.686 2.396 1.00 71.25 91 GLY A O 1
ATOM 696 N N . LEU A 1 92 ? -2.918 8.944 1.110 1.00 82.75 92 LEU A N 1
ATOM 697 C CA . LEU A 1 92 ? -1.553 8.835 1.608 1.00 82.75 92 LEU A CA 1
ATOM 698 C C . LEU A 1 92 ? -0.548 9.329 0.567 1.00 82.75 92 LEU A C 1
ATOM 700 O O . LEU A 1 92 ? -0.747 9.186 -0.639 1.00 82.75 92 LEU A O 1
ATOM 704 N N . LEU A 1 93 ? 0.568 9.872 1.048 1.00 85.62 93 LEU A N 1
ATOM 705 C CA . LEU A 1 93 ? 1.786 10.017 0.259 1.00 85.62 93 LEU A CA 1
ATOM 706 C C . LEU A 1 93 ? 2.690 8.831 0.594 1.00 85.62 93 LEU A C 1
ATOM 708 O O . LEU A 1 93 ? 2.935 8.551 1.767 1.00 85.62 93 LEU A O 1
ATOM 712 N N . SER A 1 94 ? 3.183 8.126 -0.417 1.00 85.50 94 SER A N 1
ATOM 713 C CA . SER A 1 94 ? 3.974 6.915 -0.221 1.00 85.50 94 SER A CA 1
ATOM 714 C C . SER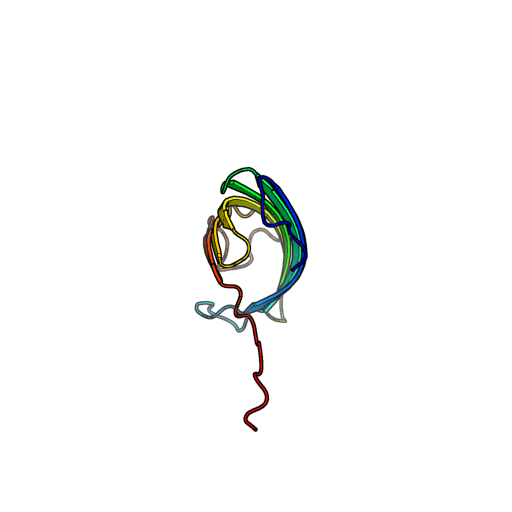 A 1 94 ? 5.306 6.985 -0.947 1.00 85.50 94 SER A C 1
ATOM 716 O O . SER A 1 94 ? 5.372 7.203 -2.155 1.00 85.50 94 SER A O 1
ATOM 718 N N . LEU A 1 95 ? 6.379 6.743 -0.194 1.00 87.44 95 LEU A N 1
ATOM 719 C CA . LEU A 1 95 ? 7.722 6.530 -0.715 1.00 87.44 95 LEU A CA 1
ATOM 720 C C . LEU A 1 95 ? 8.011 5.029 -0.721 1.00 87.44 95 LEU A C 1
ATOM 722 O O . LEU A 1 95 ? 7.986 4.378 0.319 1.00 87.44 95 LEU A O 1
ATOM 726 N N . THR A 1 96 ? 8.302 4.476 -1.894 1.00 85.19 96 THR A N 1
ATOM 727 C CA . THR A 1 96 ? 8.751 3.088 -2.045 1.00 85.19 96 THR A CA 1
ATOM 728 C C . THR A 1 96 ? 10.202 3.077 -2.494 1.00 85.19 96 THR A C 1
ATOM 730 O O . THR A 1 96 ? 10.549 3.750 -3.463 1.00 85.19 96 THR A O 1
ATOM 733 N N . LEU A 1 97 ? 11.031 2.266 -1.841 1.00 84.38 97 LEU A N 1
ATOM 734 C CA . LEU A 1 97 ? 12.422 2.031 -2.219 1.00 84.38 97 LEU A CA 1
ATOM 735 C C . LEU A 1 97 ? 12.625 0.537 -2.463 1.00 84.38 97 LEU A C 1
ATOM 737 O O . LEU A 1 97 ? 12.189 -0.286 -1.660 1.00 84.38 97 LEU A O 1
ATOM 741 N N . ASN A 1 98 ? 13.288 0.183 -3.562 1.00 81.56 98 ASN A N 1
ATOM 742 C CA . ASN A 1 98 ? 13.711 -1.189 -3.801 1.00 81.56 98 ASN A CA 1
ATOM 743 C C . ASN A 1 98 ? 15.179 -1.353 -3.405 1.00 81.56 98 ASN A C 1
ATOM 745 O O . ASN A 1 98 ? 16.077 -0.805 -4.045 1.00 81.56 98 ASN A O 1
ATOM 749 N N . LEU A 1 99 ? 15.418 -2.112 -2.338 1.00 80.06 99 LEU A N 1
ATOM 750 C CA . LEU A 1 99 ? 16.761 -2.442 -1.881 1.00 80.06 99 LEU A CA 1
ATOM 751 C C . LEU A 1 99 ? 17.207 -3.736 -2.565 1.00 80.06 99 LEU A C 1
ATOM 753 O O . LEU A 1 99 ? 16.813 -4.834 -2.176 1.00 80.06 99 LEU A O 1
ATOM 757 N N . GLY A 1 100 ? 18.030 -3.602 -3.604 1.00 74.38 100 GLY A N 1
ATOM 758 C CA . GLY A 1 100 ? 18.661 -4.747 -4.252 1.00 74.38 100 GLY A CA 1
ATOM 759 C C . GLY A 1 100 ? 19.680 -5.397 -3.317 1.00 74.38 100 GLY A C 1
ATOM 760 O O . GLY A 1 100 ? 20.760 -4.852 -3.099 1.00 74.38 100 GLY A O 1
ATOM 761 N N . LEU A 1 101 ? 19.364 -6.580 -2.791 1.00 69.75 101 LEU A N 1
ATOM 762 C CA . LEU A 1 101 ? 20.279 -7.392 -1.984 1.00 69.75 101 LEU A CA 1
ATOM 763 C C . LEU A 1 101 ? 21.279 -8.137 -2.885 1.00 69.75 101 LEU A C 1
ATOM 765 O O . LEU A 1 101 ? 21.322 -9.365 -2.915 1.00 69.75 101 LEU A O 1
ATOM 769 N N . ASN A 1 102 ? 22.092 -7.405 -3.650 1.00 69.00 102 ASN A N 1
ATOM 770 C CA . ASN A 1 102 ? 23.207 -8.007 -4.380 1.00 69.00 102 ASN A CA 1
ATOM 771 C C . ASN A 1 102 ? 24.335 -8.320 -3.395 1.00 69.00 102 ASN A C 1
ATOM 773 O O . ASN A 1 102 ? 25.210 -7.495 -3.130 1.00 69.00 102 ASN A O 1
ATOM 777 N N . ARG A 1 103 ? 24.319 -9.536 -2.846 1.00 59.75 103 ARG A N 1
ATOM 778 C CA . ARG A 1 103 ? 25.427 -10.063 -2.051 1.00 59.75 103 ARG A CA 1
ATOM 779 C C . ARG A 1 103 ? 26.589 -10.384 -2.993 1.00 59.75 103 ARG A C 1
ATOM 781 O O . ARG A 1 103 ? 26.628 -11.457 -3.587 1.00 59.75 103 ARG A O 1
ATOM 788 N N . LYS A 1 104 ? 27.542 -9.458 -3.148 1.00 68.50 104 LYS A N 1
ATOM 789 C CA . LYS A 1 104 ? 28.850 -9.801 -3.727 1.00 68.50 104 LYS A CA 1
ATOM 790 C C . LYS A 1 104 ? 29.525 -10.807 -2.795 1.00 68.50 104 LYS A C 1
ATOM 792 O O . LYS A 1 104 ? 29.641 -10.559 -1.595 1.00 68.50 104 LYS A O 1
ATOM 797 N N . LYS A 1 105 ? 29.933 -11.951 -3.343 1.00 61.53 105 LYS A N 1
ATOM 798 C CA . LYS A 1 105 ? 30.817 -12.893 -2.656 1.00 61.53 105 LYS A CA 1
ATOM 799 C C . LYS A 1 105 ? 32.150 -12.159 -2.469 1.00 61.53 105 LYS A C 1
ATOM 801 O O . LYS A 1 105 ? 32.714 -11.697 -3.456 1.00 61.53 105 LYS A O 1
ATOM 806 N N . MET A 1 106 ? 32.568 -11.941 -1.225 1.00 64.62 106 MET A N 1
ATOM 807 C CA . MET A 1 106 ? 33.934 -11.498 -0.948 1.00 64.62 106 MET A CA 1
ATOM 808 C C . MET A 1 106 ? 34.820 -12.736 -1.123 1.00 64.62 106 MET A C 1
ATOM 810 O O . MET A 1 106 ? 34.576 -13.734 -0.441 1.00 64.62 106 MET A O 1
ATOM 814 N N . GLU A 1 107 ? 35.713 -12.701 -2.114 1.00 59.16 107 GLU A N 1
ATOM 815 C CA . GLU A 1 107 ? 36.820 -13.657 -2.275 1.00 59.16 107 GLU A CA 1
ATOM 816 C C . GLU A 1 107 ? 37.982 -13.276 -1.357 1.00 59.16 107 GLU A C 1
ATOM 818 O O . GLU A 1 107 ? 38.197 -12.053 -1.171 1.00 59.16 107 GLU A O 1
#

Solvent-accessible surface area (backbone atoms only — not comparable to full-atom values): 6089 Å² total; per-residue (Å²): 139,77,58,63,100,62,65,44,34,60,49,71,52,73,53,70,45,72,50,87,88,45,100,53,73,29,41,24,50,29,41,38,41,35,40,36,49,77,44,36,32,41,35,39,31,46,32,43,38,30,56,89,85,54,64,29,38,30,43,30,45,32,43,34,45,34,57,87,61,31,36,44,30,46,32,50,60,42,75,74,39,59,91,83,60,81,78,66,86,57,62,42,80,45,81,48,75,53,82,80,83,77,78,75,82,84,128

Sequence (107 aa):
MYGGRHGGGYQYGIGTEIGLNTEKFTIGPKISGAINLMGIVIGTELVTYTDFDNWTLRLVPFIGIGGEKGKLTINPHLILTNKNFQPIDKGLLSLTLNLGLNRKKME